Protein AF-A0A2J8X7D6-F1 (afdb_monomer_lite)

Organism: Pongo abelii (NCBI:txid9601)

Foldseek 3Di:
DPPVPDDDDDDQDDADPVPHNDDDSPQDDDDDDDDDDDPDDDDDDDDDHDDDDDDDDPPPPDPPDDDDDDDDDDDDDDDDDDDDDDDDDDDDDDDDDDDDDDDDDDDDDDDD

Sequence (112 aa):
MNYEGSPIKVTLATLKMSVQPTVSLGGFEITPPVVLRLKCGSGPVHISGQHLVAVEEDAESEDEEEEDVKLLSISGKRSAPGGGSKVPQKKVKLAADEDDDDDDDEDDDDED

Secondary structure (DSSP, 8-state):
--TTS----------BTTTBS----SS---PSS-----SSS------------PPP--------------------------------------------------------

Structure (mmCIF, N/CA/C/O backbone):
data_AF-A0A2J8X7D6-F1
#
_entry.id   AF-A0A2J8X7D6-F1
#
loop_
_atom_site.group_PDB
_atom_site.id
_atom_site.type_symbol
_atom_site.label_atom_id
_atom_site.label_alt_id
_atom_site.label_comp_id
_atom_site.label_asym_id
_atom_site.label_entity_id
_atom_site.label_seq_id
_atom_site.pdbx_PDB_ins_code
_atom_site.Cartn_x
_atom_site.Cartn_y
_atom_site.Cartn_z
_atom_site.occupancy
_atom_site.B_iso_or_equiv
_atom_site.auth_seq_id
_atom_site.auth_comp_id
_atom_site.auth_asym_id
_atom_site.auth_atom_id
_atom_site.pdbx_PDB_model_num
ATOM 1 N N . MET A 1 1 ? 9.909 -7.320 -6.351 1.00 89.62 1 MET A N 1
ATOM 2 C CA . MET A 1 1 ? 11.074 -8.236 -6.306 1.00 89.62 1 MET A CA 1
ATOM 3 C C . MET A 1 1 ? 12.131 -7.626 -5.394 1.00 89.62 1 MET A C 1
ATOM 5 O O . MET A 1 1 ? 12.025 -6.440 -5.105 1.00 89.62 1 MET A O 1
ATOM 9 N N . ASN A 1 2 ? 13.090 -8.402 -4.890 1.00 95.25 2 ASN A N 1
ATOM 10 C CA . ASN A 1 2 ? 14.317 -7.835 -4.317 1.00 95.25 2 ASN A CA 1
ATOM 11 C C . ASN A 1 2 ? 15.295 -7.440 -5.443 1.00 95.25 2 ASN A C 1
ATOM 13 O O . ASN A 1 2 ? 14.987 -7.610 -6.622 1.00 95.25 2 ASN A O 1
ATOM 17 N N . TYR A 1 3 ? 16.478 -6.940 -5.078 1.00 95.62 3 TYR A N 1
ATOM 18 C CA . TYR A 1 3 ? 17.532 -6.584 -6.037 1.00 95.62 3 TYR A CA 1
ATOM 19 C C . TYR A 1 3 ? 18.047 -7.787 -6.854 1.00 95.62 3 TYR A C 1
ATOM 21 O O . TYR A 1 3 ? 18.609 -7.605 -7.925 1.00 95.62 3 TYR A O 1
ATOM 29 N N . GLU A 1 4 ? 17.826 -9.014 -6.373 1.00 96.81 4 GLU A N 1
ATOM 30 C CA . GLU A 1 4 ? 18.200 -10.273 -7.038 1.00 96.81 4 GLU A CA 1
ATOM 31 C C . GLU A 1 4 ? 17.118 -10.764 -8.016 1.00 96.81 4 GLU A C 1
ATOM 33 O O . GLU A 1 4 ? 17.202 -11.879 -8.527 1.00 96.81 4 GLU A O 1
ATOM 38 N N . GLY A 1 5 ? 16.050 -9.987 -8.232 1.00 95.69 5 GLY A N 1
ATOM 39 C CA . GLY A 1 5 ? 14.923 -10.375 -9.086 1.00 95.69 5 GLY A CA 1
ATOM 40 C C . GLY A 1 5 ? 13.985 -11.419 -8.463 1.00 95.69 5 GLY A C 1
ATOM 41 O O . GLY A 1 5 ? 13.016 -11.840 -9.093 1.00 95.69 5 GLY A O 1
ATOM 42 N N . SER A 1 6 ? 14.207 -11.818 -7.210 1.00 97.50 6 SER A N 1
ATOM 43 C CA . SER A 1 6 ? 13.376 -12.807 -6.523 1.00 97.50 6 SER A CA 1
ATOM 44 C C . SER A 1 6 ? 12.113 -12.172 -5.918 1.00 97.50 6 SER A C 1
ATOM 46 O O . SER A 1 6 ? 12.163 -11.066 -5.363 1.00 97.50 6 SER A O 1
ATOM 48 N N . PRO A 1 7 ? 10.943 -12.837 -5.978 1.00 97.25 7 PRO A N 1
ATOM 49 C CA . PRO A 1 7 ? 9.751 -12.380 -5.271 1.00 97.25 7 PRO A CA 1
ATOM 50 C C . PRO A 1 7 ? 9.970 -12.375 -3.754 1.00 97.25 7 PRO A C 1
ATOM 52 O O . PRO A 1 7 ? 10.383 -13.375 -3.173 1.00 97.25 7 PRO A O 1
ATOM 55 N N . ILE A 1 8 ? 9.625 -11.267 -3.095 1.00 98.12 8 ILE A N 1
ATOM 56 C CA . ILE A 1 8 ? 9.698 -11.134 -1.634 1.00 98.12 8 ILE A CA 1
ATOM 57 C C . ILE A 1 8 ? 8.359 -10.685 -1.057 1.00 98.12 8 ILE A C 1
ATOM 59 O O . ILE A 1 8 ? 7.545 -10.061 -1.737 1.00 98.12 8 ILE A O 1
ATOM 63 N N . LYS A 1 9 ? 8.131 -11.005 0.218 1.00 98.31 9 LYS A N 1
ATOM 64 C CA . LYS A 1 9 ? 6.963 -10.569 0.992 1.00 98.31 9 LYS A CA 1
ATOM 65 C C . LYS A 1 9 ? 7.449 -9.698 2.143 1.00 98.31 9 LYS A C 1
ATOM 67 O O . LYS A 1 9 ? 8.250 -10.160 2.949 1.00 98.31 9 LYS A O 1
ATOM 72 N N . VAL A 1 10 ? 6.927 -8.480 2.240 1.00 98.06 10 VAL A N 1
ATOM 73 C CA . VAL A 1 10 ? 7.286 -7.512 3.286 1.00 98.06 10 VAL A CA 1
ATOM 74 C C . VAL A 1 10 ? 6.040 -7.036 4.032 1.00 98.06 10 VAL A C 1
ATOM 76 O O . VAL A 1 10 ? 4.935 -7.062 3.489 1.00 98.06 10 VAL A O 1
ATOM 79 N N . THR A 1 11 ? 6.207 -6.634 5.291 1.00 98.38 11 THR A N 1
ATOM 80 C CA . THR A 1 11 ? 5.141 -6.003 6.082 1.00 98.38 11 THR A CA 1
ATOM 81 C C . THR A 1 11 ? 5.232 -4.493 5.896 1.00 98.38 11 THR A C 1
ATOM 83 O O . THR A 1 11 ? 6.250 -3.914 6.251 1.00 98.38 11 THR A O 1
ATOM 86 N N . LEU A 1 12 ? 4.177 -3.864 5.369 1.00 98.31 12 LEU A N 1
ATOM 87 C CA . LEU A 1 12 ? 4.140 -2.408 5.172 1.00 98.31 12 LEU A CA 1
ATOM 88 C C . LEU A 1 12 ? 3.721 -1.657 6.442 1.00 98.31 12 LEU A C 1
ATOM 90 O O . LEU A 1 12 ? 4.319 -0.651 6.798 1.00 98.31 12 LEU A O 1
ATOM 94 N N . ALA A 1 13 ? 2.692 -2.151 7.135 1.00 98.38 13 ALA A N 1
ATOM 95 C CA . ALA A 1 13 ? 2.156 -1.529 8.340 1.00 98.38 13 ALA A CA 1
ATOM 96 C C . ALA A 1 13 ? 1.465 -2.563 9.239 1.00 98.38 13 ALA A C 1
ATOM 98 O O . ALA A 1 13 ? 1.034 -3.622 8.777 1.00 98.38 13 ALA A O 1
ATOM 99 N N . THR A 1 14 ? 1.334 -2.230 10.524 1.00 98.50 14 THR A N 1
ATOM 100 C CA . THR A 1 14 ? 0.459 -2.925 11.478 1.00 98.50 14 THR A CA 1
ATOM 101 C C . THR A 1 14 ? -0.549 -1.917 12.001 1.00 98.50 14 THR A C 1
ATOM 103 O O . THR A 1 14 ? -0.157 -0.865 12.495 1.00 98.50 14 THR A O 1
ATOM 106 N N . LEU A 1 15 ? -1.836 -2.230 11.875 1.00 98.50 15 LEU A N 1
ATOM 107 C CA . LEU A 1 15 ? -2.926 -1.335 12.251 1.00 98.50 15 LEU A CA 1
ATOM 108 C C . LEU A 1 15 ? -3.806 -1.997 13.307 1.00 98.50 15 LEU A C 1
ATOM 110 O O . LEU A 1 15 ? -4.033 -3.208 13.286 1.00 98.50 15 LEU A O 1
ATOM 114 N N . LYS A 1 16 ? -4.335 -1.182 14.214 1.00 98.25 16 LYS A N 1
ATOM 115 C CA . LYS A 1 16 ? -5.377 -1.572 15.166 1.00 98.25 16 LYS A CA 1
ATOM 116 C C . LYS A 1 16 ? -6.245 -0.356 15.430 1.00 98.25 16 LYS A C 1
ATOM 118 O O . LYS A 1 16 ? -5.725 0.658 15.879 1.00 98.25 16 LYS A O 1
ATOM 123 N N . MET A 1 17 ? -7.555 -0.476 15.226 1.00 97.62 17 MET A N 1
ATOM 124 C CA . MET A 1 17 ? -8.485 0.662 15.287 1.00 97.62 17 MET A CA 1
ATOM 125 C C . MET A 1 17 ? -8.363 1.484 16.579 1.00 97.62 17 MET A C 1
ATOM 127 O O . MET A 1 17 ? -8.381 2.706 16.548 1.00 97.62 17 MET A O 1
ATOM 131 N N . SER A 1 18 ? -8.169 0.811 17.715 1.00 97.94 18 SER A N 1
ATOM 132 C CA . SER A 1 18 ? -8.091 1.455 19.029 1.00 97.94 18 SER A CA 1
ATOM 133 C C . SER A 1 18 ? -6.694 1.952 19.428 1.00 97.94 18 SER A C 1
ATOM 135 O O . SER A 1 18 ? -6.535 2.421 20.549 1.00 97.94 18 SER A O 1
ATOM 137 N N . VAL A 1 19 ? -5.661 1.747 18.604 1.00 98.44 19 VAL A N 1
ATOM 138 C CA . VAL A 1 19 ? -4.265 2.107 18.933 1.00 98.44 19 VAL A CA 1
ATOM 139 C C . VAL A 1 19 ? -3.660 2.954 17.823 1.00 98.44 19 VAL A C 1
ATOM 141 O O . VAL A 1 19 ? -3.175 4.049 18.072 1.00 98.44 19 VAL A O 1
ATOM 144 N N . GLN A 1 20 ? -3.712 2.450 16.593 1.00 98.44 20 GLN A N 1
ATOM 145 C CA . GLN A 1 20 ? -3.201 3.116 15.407 1.00 98.44 20 GLN A CA 1
ATOM 146 C C . GLN A 1 20 ? -4.068 2.713 14.204 1.00 98.44 20 GLN A C 1
ATOM 148 O O . GLN A 1 20 ? -3.814 1.677 13.579 1.00 98.44 20 GLN A O 1
ATOM 153 N N . PRO A 1 21 ? -5.136 3.478 13.910 1.00 97.94 21 PRO A N 1
ATOM 154 C CA . PRO A 1 21 ? -6.041 3.176 12.802 1.00 97.94 21 PRO A CA 1
ATOM 155 C C . PRO A 1 21 ? -5.432 3.508 11.433 1.00 97.94 21 PRO A C 1
ATOM 157 O O . PRO A 1 21 ? -5.788 2.872 10.445 1.00 97.94 21 PRO A O 1
ATOM 160 N N . THR A 1 22 ? -4.485 4.452 11.384 1.00 98.44 22 THR A N 1
ATOM 161 C CA . THR A 1 22 ? -3.865 4.947 10.147 1.00 98.44 22 THR A CA 1
ATOM 162 C C . THR A 1 22 ? -2.348 5.035 10.295 1.00 98.44 22 THR A C 1
ATOM 164 O O . THR A 1 22 ? -1.830 5.392 11.354 1.00 98.44 22 THR A O 1
ATOM 167 N N . VAL A 1 23 ? -1.636 4.742 9.208 1.00 98.62 23 VAL A N 1
ATOM 168 C CA . VAL A 1 23 ? -0.185 4.913 9.059 1.00 98.62 23 VAL A CA 1
ATOM 169 C C . VAL A 1 23 ? 0.069 5.657 7.752 1.00 98.62 23 VAL A C 1
ATOM 171 O O . VAL A 1 23 ? -0.536 5.330 6.735 1.00 98.62 23 VAL A O 1
ATOM 174 N N . SER A 1 24 ? 0.970 6.640 7.773 1.00 98.25 24 SER A N 1
ATOM 175 C CA . SER A 1 24 ? 1.508 7.255 6.556 1.00 98.25 24 SER A CA 1
ATOM 176 C C . SER A 1 24 ? 2.846 6.608 6.216 1.00 98.25 24 SER A C 1
ATOM 178 O O . SER A 1 24 ? 3.703 6.482 7.088 1.00 98.25 24 SER A O 1
ATOM 180 N N . LEU A 1 25 ? 3.023 6.207 4.956 1.00 98.00 25 LEU A N 1
ATOM 181 C CA . LEU A 1 25 ? 4.265 5.603 4.458 1.00 98.00 25 LEU A CA 1
ATOM 182 C C . LEU A 1 25 ? 5.216 6.623 3.811 1.00 98.00 25 LEU A C 1
ATOM 184 O O . LEU A 1 2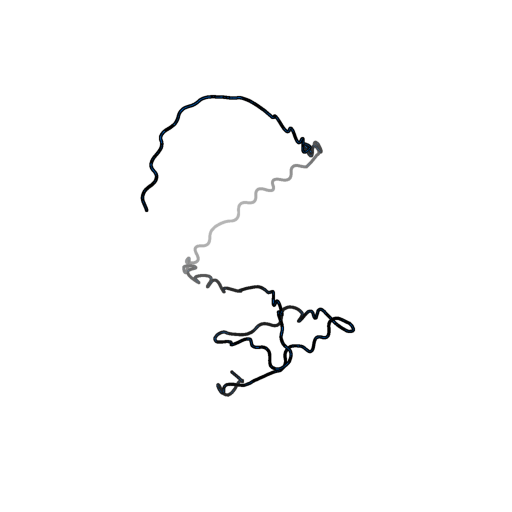5 ? 6.262 6.236 3.307 1.00 98.00 25 LEU A O 1
ATOM 188 N N . GLY A 1 26 ? 4.856 7.912 3.798 1.00 97.38 26 GLY A N 1
ATOM 189 C CA . GLY A 1 26 ? 5.752 8.984 3.349 1.00 97.38 26 GLY A CA 1
ATOM 190 C C . GLY A 1 26 ? 6.153 8.926 1.872 1.00 97.38 26 GLY A C 1
ATOM 191 O O . GLY A 1 26 ? 7.271 9.296 1.549 1.00 97.38 26 GLY A O 1
ATOM 192 N N . GLY A 1 27 ? 5.268 8.456 0.984 1.00 96.25 27 GLY A N 1
ATOM 193 C CA . GLY A 1 27 ? 5.588 8.327 -0.443 1.00 96.25 27 GLY A CA 1
ATOM 194 C C . GLY A 1 27 ? 6.427 7.091 -0.770 1.00 96.25 27 GLY A C 1
ATOM 195 O O . GLY A 1 27 ? 7.283 7.147 -1.635 1.00 96.25 27 GLY A O 1
ATOM 196 N N . PHE A 1 28 ? 6.207 5.977 -0.067 1.00 97.81 28 PHE A N 1
ATOM 197 C CA . PHE A 1 28 ? 6.880 4.709 -0.348 1.00 97.81 28 PHE A CA 1
ATOM 198 C C . PHE A 1 28 ? 6.585 4.214 -1.776 1.00 97.81 28 PHE A C 1
ATOM 200 O O . PHE A 1 28 ? 5.473 3.769 -2.069 1.00 97.81 28 PHE A O 1
ATOM 207 N N . GLU A 1 29 ? 7.588 4.288 -2.648 1.00 97.94 29 GLU A N 1
ATOM 208 C CA . GLU A 1 29 ? 7.500 3.893 -4.055 1.00 97.94 29 GLU A CA 1
ATOM 209 C C . GLU A 1 29 ? 7.752 2.393 -4.245 1.00 97.94 29 GLU A C 1
ATOM 211 O O . GLU A 1 29 ? 8.592 1.785 -3.578 1.00 97.94 29 GLU A O 1
ATOM 216 N N . ILE A 1 30 ? 7.019 1.778 -5.176 1.00 97.00 30 ILE A N 1
ATOM 217 C CA . ILE A 1 30 ? 7.187 0.367 -5.534 1.00 97.00 30 ILE A CA 1
ATOM 218 C C . ILE A 1 30 ? 7.072 0.228 -7.048 1.00 97.00 30 ILE A C 1
ATOM 220 O O . ILE A 1 30 ? 6.083 0.655 -7.639 1.00 97.00 30 ILE A O 1
ATOM 224 N N . THR A 1 31 ? 8.049 -0.430 -7.668 1.00 96.94 31 THR A N 1
ATOM 225 C CA . THR A 1 31 ? 8.024 -0.748 -9.099 1.00 96.94 31 THR A CA 1
ATOM 226 C C . THR A 1 31 ? 7.082 -1.931 -9.378 1.00 96.94 31 THR A C 1
ATOM 228 O O . THR A 1 31 ? 7.241 -2.987 -8.752 1.00 96.94 31 THR A O 1
ATOM 231 N N . PRO A 1 32 ? 6.114 -1.804 -10.306 1.00 97.56 32 PRO A N 1
ATOM 232 C CA . PRO A 1 32 ? 5.280 -2.924 -10.740 1.00 97.56 32 PRO A CA 1
ATOM 233 C C . PRO A 1 32 ? 6.104 -4.076 -11.357 1.00 97.56 32 PRO A C 1
ATOM 235 O O . PRO A 1 32 ? 7.146 -3.820 -11.959 1.00 97.56 32 PRO A O 1
ATOM 238 N N . PRO A 1 33 ? 5.649 -5.343 -11.257 1.00 96.56 33 PRO A N 1
ATOM 239 C CA . PRO A 1 33 ? 4.385 -5.785 -10.666 1.00 96.56 33 PRO A CA 1
ATOM 240 C C . PRO A 1 33 ? 4.435 -5.913 -9.132 1.00 96.56 33 PRO A C 1
ATOM 242 O O . PRO A 1 33 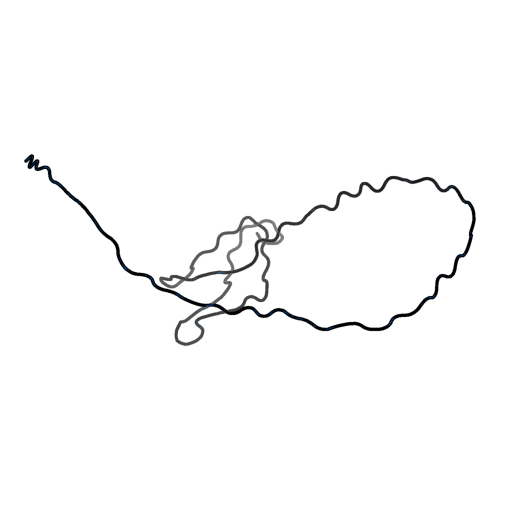? 5.422 -6.371 -8.550 1.00 96.56 33 PRO A O 1
ATOM 245 N N . VAL A 1 34 ? 3.321 -5.579 -8.471 1.00 97.75 34 VAL A N 1
ATOM 246 C CA . VAL A 1 34 ? 3.151 -5.689 -7.012 1.00 97.75 34 VAL A CA 1
ATOM 247 C C . VAL A 1 34 ? 1.780 -6.268 -6.655 1.00 97.75 34 VAL A C 1
ATOM 249 O O . VAL A 1 34 ? 0.793 -6.027 -7.342 1.00 97.75 34 VAL A O 1
ATOM 252 N N . VAL A 1 35 ? 1.717 -7.028 -5.557 1.00 98.19 35 VAL A N 1
ATOM 253 C CA . VAL A 1 35 ? 0.467 -7.535 -4.971 1.00 98.19 35 VAL A CA 1
ATOM 254 C C . VAL A 1 35 ? 0.356 -7.042 -3.534 1.00 98.19 35 VAL A C 1
ATOM 256 O O . VAL A 1 35 ? 1.213 -7.343 -2.700 1.00 98.19 35 VAL A O 1
ATOM 259 N N . LEU A 1 36 ? -0.725 -6.325 -3.234 1.00 98.25 36 LEU A N 1
ATOM 260 C CA . LEU A 1 36 ? -1.066 -5.888 -1.882 1.00 98.25 36 LEU A CA 1
ATOM 261 C C . LEU A 1 36 ? -2.095 -6.852 -1.290 1.00 98.25 36 LEU A C 1
ATOM 263 O O . LEU A 1 36 ? -3.071 -7.212 -1.942 1.00 98.25 36 LEU A O 1
ATOM 267 N N . ARG A 1 37 ? -1.866 -7.306 -0.056 1.00 97.94 37 ARG A N 1
ATOM 268 C CA . ARG A 1 37 ? -2.760 -8.252 0.625 1.00 97.94 37 ARG A CA 1
ATOM 269 C C . ARG A 1 37 ? -2.737 -8.061 2.132 1.00 97.94 37 ARG A C 1
ATOM 271 O O . ARG A 1 37 ? -1.695 -7.735 2.702 1.00 97.94 37 ARG A O 1
ATOM 278 N N . LEU A 1 38 ? -3.851 -8.378 2.784 1.00 98.44 38 LEU A N 1
ATOM 279 C CA . LEU A 1 38 ? -3.886 -8.516 4.235 1.00 98.44 38 LEU A CA 1
ATOM 280 C C . LEU A 1 38 ? -3.186 -9.809 4.647 1.00 98.44 38 LEU A C 1
ATOM 282 O O . LEU A 1 38 ? -3.559 -10.902 4.229 1.00 98.44 38 LEU A O 1
ATOM 286 N N . LYS A 1 39 ? -2.139 -9.678 5.467 1.00 98.31 39 LYS A N 1
ATOM 287 C CA . LYS A 1 39 ? -1.475 -10.828 6.095 1.00 98.31 39 LYS A CA 1
ATOM 288 C C . LYS A 1 39 ? -2.258 -11.338 7.312 1.00 98.31 39 LYS A C 1
ATOM 290 O O . LYS A 1 39 ? -2.215 -12.529 7.594 1.00 98.31 39 LYS A O 1
ATOM 295 N N . CYS A 1 40 ? -2.911 -10.437 8.045 1.00 97.88 40 CYS A N 1
ATOM 296 C CA . CYS A 1 40 ? -3.672 -10.708 9.263 1.00 97.88 40 CYS A CA 1
ATOM 297 C C . CYS A 1 40 ? -4.814 -9.686 9.389 1.00 97.88 40 CYS A C 1
ATOM 299 O O . CYS A 1 40 ? -4.687 -8.567 8.887 1.00 97.88 40 CYS A O 1
ATOM 301 N N . GLY A 1 41 ? -5.890 -10.063 10.084 1.00 97.94 41 GLY A N 1
ATOM 302 C CA . GLY A 1 41 ? -7.098 -9.256 10.256 1.00 97.94 41 GLY A CA 1
ATOM 303 C C . GLY A 1 41 ? -8.147 -9.505 9.169 1.00 97.94 41 GLY A C 1
ATOM 304 O O . GLY A 1 41 ? -7.841 -10.029 8.102 1.00 97.94 41 GLY A O 1
ATOM 305 N N . SER A 1 42 ? -9.395 -9.138 9.462 1.00 97.94 42 SER A N 1
ATOM 306 C CA . SER A 1 42 ? -10.543 -9.321 8.561 1.00 97.94 42 SER A CA 1
ATOM 307 C C . SER A 1 42 ? -10.716 -8.191 7.541 1.00 97.94 42 SER A C 1
ATOM 309 O O . SER A 1 42 ? -11.392 -8.378 6.537 1.00 97.94 42 SER A O 1
ATOM 311 N N . GLY A 1 43 ? -10.118 -7.020 7.783 1.00 96.31 43 GLY A N 1
ATOM 312 C CA . GLY A 1 43 ? -10.369 -5.822 6.978 1.00 96.31 43 GLY A CA 1
ATOM 313 C C . GLY A 1 43 ? -11.772 -5.231 7.202 1.00 96.31 43 GLY A C 1
ATOM 314 O O . GLY A 1 43 ? -12.468 -5.657 8.131 1.00 96.31 43 GLY A O 1
ATOM 315 N N . PRO A 1 44 ? -12.181 -4.239 6.389 1.00 97.69 44 PRO A N 1
ATOM 316 C CA . PRO A 1 44 ? -11.464 -3.677 5.236 1.00 97.69 44 PRO A CA 1
ATOM 317 C C . PRO A 1 44 ? -10.243 -2.826 5.629 1.00 97.69 44 PRO A C 1
ATOM 319 O O . PRO A 1 44 ? -10.175 -2.285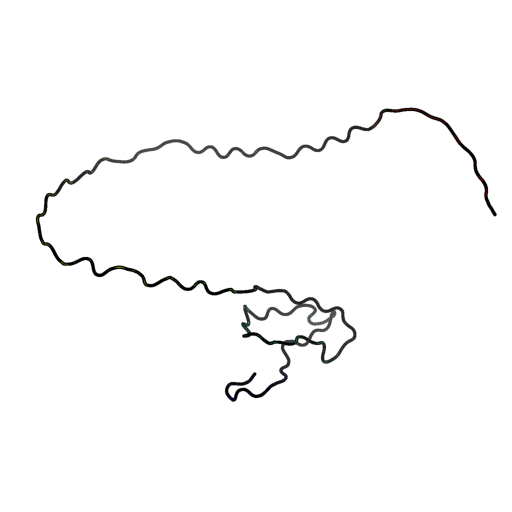 6.731 1.00 97.69 44 PRO A O 1
ATOM 322 N N . VAL A 1 45 ? -9.274 -2.699 4.718 1.00 98.50 45 VAL A N 1
ATOM 323 C CA . VAL A 1 45 ? -8.152 -1.750 4.834 1.00 98.50 45 VAL A CA 1
ATOM 324 C C . VAL A 1 45 ? -8.039 -0.990 3.524 1.00 98.50 45 VAL A C 1
ATOM 326 O O . VAL A 1 45 ? -7.942 -1.597 2.461 1.00 98.50 45 VAL A O 1
ATOM 329 N N . HIS A 1 46 ? -8.040 0.335 3.617 1.00 98.44 46 HIS A N 1
ATOM 330 C CA . HIS A 1 46 ? -7.890 1.222 2.472 1.00 98.44 46 HIS A CA 1
ATOM 331 C C . HIS A 1 46 ? -6.425 1.632 2.333 1.00 98.44 46 HIS A C 1
ATOM 333 O O . HIS A 1 46 ? -5.760 1.930 3.326 1.00 98.44 46 HIS A O 1
ATOM 339 N N . ILE A 1 47 ? -5.932 1.647 1.098 1.00 98.38 47 ILE A N 1
ATOM 340 C CA . ILE A 1 47 ? -4.591 2.112 0.747 1.00 98.38 47 ILE A CA 1
ATOM 341 C C . ILE A 1 47 ? -4.778 3.223 -0.280 1.00 98.38 47 ILE A C 1
ATOM 343 O O . ILE A 1 47 ? -5.517 3.052 -1.247 1.00 98.38 47 ILE A O 1
ATOM 347 N N . SER A 1 48 ? -4.128 4.358 -0.056 1.00 98.25 48 SER A N 1
ATOM 348 C CA . SER A 1 48 ? -4.096 5.486 -0.983 1.00 98.25 48 SER A CA 1
ATOM 349 C C . SER A 1 48 ? -2.650 5.825 -1.341 1.00 98.25 48 SER A C 1
ATOM 351 O O . SER A 1 48 ? -1.716 5.470 -0.619 1.00 98.25 48 SER A O 1
ATOM 353 N N . GLY A 1 49 ? -2.460 6.486 -2.479 1.00 97.75 49 GLY A N 1
ATOM 354 C CA . GLY A 1 49 ? -1.144 6.826 -3.002 1.00 97.75 49 GLY A CA 1
ATOM 355 C C . GLY A 1 49 ? -1.241 7.495 -4.367 1.00 97.75 49 GLY A C 1
ATOM 356 O O . GLY A 1 49 ? -2.321 7.903 -4.790 1.00 97.75 49 GLY A O 1
ATOM 357 N N . GLN A 1 50 ? -0.102 7.597 -5.042 1.00 98.12 50 GLN A N 1
ATOM 358 C CA . GLN A 1 50 ? 0.012 8.160 -6.385 1.00 98.12 50 GLN A CA 1
ATOM 359 C C . GLN A 1 50 ? 0.474 7.064 -7.349 1.00 98.12 50 GLN A C 1
ATOM 361 O O . GLN A 1 50 ? 1.287 6.219 -6.976 1.00 98.12 50 GLN A O 1
ATOM 366 N N . HIS A 1 51 ? -0.039 7.081 -8.580 1.00 98.00 51 HIS A N 1
ATOM 367 C CA . HIS A 1 51 ? 0.499 6.288 -9.683 1.00 98.00 51 HIS A CA 1
ATOM 368 C C . HIS A 1 51 ? 1.358 7.221 -10.535 1.00 98.00 51 HIS A C 1
ATOM 370 O O . HIS A 1 51 ? 0.830 8.094 -11.219 1.00 98.00 51 HIS A O 1
ATOM 376 N N . LEU A 1 52 ? 2.676 7.064 -10.434 1.00 96.69 52 LEU A N 1
ATOM 377 C CA . LEU A 1 52 ? 3.639 7.865 -11.181 1.00 96.69 52 LEU A CA 1
ATOM 378 C C . LEU A 1 52 ? 3.898 7.220 -12.547 1.00 96.69 52 LEU A C 1
ATOM 380 O O . LEU A 1 52 ? 4.146 6.017 -12.623 1.00 96.69 52 LEU A O 1
ATOM 384 N N . VAL A 1 53 ? 3.858 8.025 -13.607 1.00 96.19 53 VAL A N 1
ATOM 385 C CA . VAL A 1 53 ? 4.241 7.638 -14.970 1.00 96.19 53 VAL A CA 1
ATOM 386 C C . VAL A 1 53 ? 5.351 8.589 -15.398 1.00 96.19 53 VAL A C 1
ATOM 388 O O . VAL A 1 53 ? 5.147 9.801 -15.401 1.00 96.19 53 VAL A O 1
ATOM 391 N N . ALA A 1 54 ? 6.531 8.049 -15.698 1.00 91.94 54 ALA A N 1
ATOM 392 C CA . ALA A 1 54 ? 7.626 8.848 -16.230 1.00 91.94 54 ALA A CA 1
ATOM 393 C C . ALA A 1 54 ? 7.304 9.256 -17.675 1.00 91.94 54 ALA A C 1
ATOM 395 O O . ALA A 1 54 ? 6.831 8.432 -18.458 1.00 91.94 54 ALA A O 1
ATOM 396 N N . VAL A 1 55 ? 7.553 10.521 -18.007 1.00 92.19 55 VAL A N 1
ATOM 397 C CA . VAL A 1 55 ? 7.535 11.018 -19.385 1.00 92.19 55 VAL A CA 1
ATOM 398 C C . VAL A 1 55 ? 8.981 11.027 -19.855 1.00 92.19 55 VAL A C 1
ATOM 400 O O . VAL A 1 55 ? 9.836 11.596 -19.178 1.00 92.19 55 VAL A O 1
ATOM 403 N N . GLU A 1 56 ? 9.263 10.365 -20.971 1.00 83.50 56 GLU A N 1
ATOM 404 C CA . GLU A 1 56 ? 10.557 10.500 -21.634 1.00 83.50 56 GLU A CA 1
ATOM 405 C C . GLU A 1 56 ? 10.567 11.868 -22.327 1.00 83.50 56 GLU A C 1
ATOM 407 O O . GLU A 1 56 ? 9.713 12.146 -23.169 1.00 83.50 56 GLU A O 1
ATOM 412 N N . GLU A 1 57 ? 11.471 12.760 -21.917 1.00 72.38 57 GLU A N 1
ATOM 413 C CA . GLU A 1 57 ? 11.771 13.952 -22.707 1.00 72.38 57 GLU A CA 1
ATOM 414 C C . GLU A 1 57 ? 12.579 13.493 -23.920 1.00 72.38 57 GLU A C 1
ATOM 416 O O . GLU A 1 57 ? 13.696 12.993 -23.787 1.00 72.38 57 GLU A O 1
ATOM 421 N N . ASP A 1 58 ? 11.959 13.611 -25.090 1.00 67.81 58 ASP A N 1
ATOM 422 C CA . ASP A 1 58 ? 12.553 13.313 -26.385 1.00 67.81 58 ASP A CA 1
ATOM 423 C C . ASP A 1 58 ? 13.775 14.221 -26.580 1.00 67.81 58 ASP A C 1
ATOM 425 O O . ASP A 1 58 ? 13.652 15.439 -26.724 1.00 67.81 58 ASP A O 1
ATOM 429 N N . ALA A 1 59 ? 14.974 13.646 -26.495 1.00 66.62 59 ALA A N 1
ATOM 430 C CA . ALA A 1 59 ? 16.230 14.355 -26.711 1.00 66.62 59 ALA A CA 1
ATOM 431 C C . ALA A 1 59 ? 16.486 14.531 -28.217 1.00 66.62 59 ALA A C 1
ATOM 433 O O . ALA A 1 59 ? 17.489 14.058 -28.742 1.00 66.62 59 ALA A O 1
ATOM 434 N N . GLU A 1 60 ? 15.577 15.218 -28.902 1.00 63.34 60 GLU A N 1
ATOM 435 C CA . GLU A 1 60 ? 15.745 15.701 -30.274 1.00 63.34 60 GLU A CA 1
ATOM 436 C C . GLU A 1 60 ? 15.974 17.221 -30.198 1.00 63.34 60 GLU A C 1
ATOM 438 O O . GLU A 1 60 ? 15.101 18.026 -30.513 1.00 63.34 60 GLU A O 1
ATOM 443 N N . SER A 1 61 ? 17.141 17.647 -29.704 1.00 58.25 61 SER A N 1
ATOM 444 C CA . SER A 1 61 ? 17.646 18.987 -30.019 1.00 58.25 61 SER A CA 1
ATOM 445 C C . SER A 1 61 ? 18.749 18.825 -31.048 1.00 58.25 61 SER A C 1
ATOM 447 O O . SER A 1 61 ? 19.853 18.380 -30.724 1.00 58.25 61 SER A O 1
ATOM 449 N N . GLU A 1 62 ? 18.368 19.127 -32.284 1.00 54.84 62 GLU A N 1
ATOM 450 C CA . GLU A 1 62 ? 19.193 19.186 -33.477 1.00 54.84 62 GLU A CA 1
ATOM 451 C C . GLU A 1 62 ? 20.493 19.966 -33.222 1.00 54.84 62 GLU A C 1
ATOM 453 O O . GLU A 1 62 ? 20.527 20.987 -32.534 1.00 54.84 62 GLU A O 1
ATOM 458 N N . ASP A 1 63 ? 21.568 19.432 -33.789 1.00 56.91 63 ASP A N 1
ATOM 459 C CA . ASP A 1 63 ? 22.860 20.074 -33.996 1.00 56.91 63 ASP A CA 1
ATOM 460 C C . ASP A 1 63 ? 22.655 21.328 -34.871 1.00 56.91 63 ASP A C 1
ATOM 462 O O . ASP A 1 63 ? 22.719 21.261 -36.095 1.00 56.91 63 ASP A O 1
ATOM 466 N N . GLU A 1 64 ? 22.312 22.469 -34.263 1.00 54.25 64 GLU A N 1
ATOM 467 C CA . GLU A 1 64 ? 22.338 23.764 -34.949 1.00 54.25 64 GLU A CA 1
ATOM 468 C C . GLU A 1 64 ? 23.783 24.276 -34.976 1.00 54.25 64 GLU A C 1
ATOM 470 O O . GLU A 1 64 ? 24.333 24.747 -33.978 1.00 54.25 64 GLU A O 1
ATOM 475 N N . GLU A 1 65 ? 24.388 24.124 -36.154 1.00 51.22 65 GLU A N 1
ATOM 476 C CA . GLU A 1 65 ? 25.720 24.579 -36.536 1.00 51.22 65 GLU A CA 1
ATOM 477 C C . GLU A 1 65 ? 26.009 26.026 -36.096 1.00 51.22 65 GLU A C 1
ATOM 479 O O . GLU A 1 65 ? 25.194 26.942 -36.228 1.00 51.22 65 GLU A O 1
ATOM 484 N N . GLU A 1 66 ? 27.229 26.239 -35.605 1.00 51.38 66 GLU A N 1
ATOM 485 C CA . GLU A 1 66 ? 27.731 27.550 -35.220 1.00 51.38 66 GLU A CA 1
ATOM 486 C C . GLU A 1 66 ? 27.917 28.468 -36.438 1.00 51.38 66 GLU A C 1
ATOM 488 O O . GLU A 1 66 ? 28.915 28.371 -37.152 1.00 51.38 66 GLU A O 1
ATOM 493 N N . GLU A 1 67 ? 27.023 29.442 -36.625 1.00 46.25 67 GLU A N 1
ATOM 494 C CA . GLU A 1 67 ? 27.328 30.648 -37.400 1.00 46.25 67 GLU A CA 1
ATOM 495 C C . GLU A 1 67 ? 27.181 31.915 -36.545 1.00 46.25 67 GLU A C 1
ATOM 497 O O . GLU A 1 67 ? 26.115 32.493 -36.333 1.00 46.25 67 GLU A O 1
ATOM 502 N N . ASP A 1 68 ? 28.342 32.340 -36.056 1.00 46.59 68 ASP A N 1
ATOM 503 C CA . ASP A 1 68 ? 28.705 33.686 -35.634 1.00 46.59 68 ASP A CA 1
ATOM 504 C C . ASP A 1 68 ? 28.013 34.768 -36.490 1.00 46.59 68 ASP A C 1
ATOM 506 O O . ASP A 1 68 ? 28.220 34.807 -37.697 1.00 46.59 68 ASP A O 1
ATOM 510 N N . VAL A 1 69 ? 27.242 35.686 -35.888 1.00 43.88 69 VAL A N 1
ATOM 511 C CA . VAL A 1 69 ? 27.426 37.137 -36.095 1.00 43.88 69 VAL A CA 1
ATOM 512 C C . VAL A 1 69 ? 26.535 38.011 -35.192 1.00 43.88 69 VAL A C 1
ATOM 514 O O . VAL A 1 69 ? 25.320 38.098 -35.335 1.00 43.88 69 VAL A O 1
ATOM 517 N N . LYS A 1 70 ? 27.231 38.859 -34.424 1.00 52.47 70 LYS A N 1
ATOM 518 C CA . LYS A 1 70 ? 26.908 40.275 -34.138 1.00 52.47 70 LYS A CA 1
ATOM 519 C C . LYS A 1 70 ? 25.793 40.584 -33.130 1.00 52.47 70 LYS A C 1
ATOM 521 O O . LYS A 1 70 ? 24.633 40.814 -33.452 1.00 52.47 70 LYS A O 1
ATOM 526 N N . LEU A 1 71 ? 26.278 40.834 -31.910 1.00 51.00 71 LEU A N 1
ATOM 527 C CA . LEU A 1 71 ? 25.941 41.989 -31.070 1.00 51.00 71 LEU A CA 1
ATOM 528 C C . LEU A 1 71 ? 25.132 43.076 -31.798 1.00 51.00 71 LEU A C 1
ATOM 530 O O . LEU A 1 71 ? 25.673 43.731 -32.684 1.00 51.00 71 LEU A O 1
ATOM 534 N N . LEU A 1 72 ? 23.930 43.387 -31.312 1.00 43.69 72 LEU A N 1
ATOM 535 C CA . LEU A 1 72 ? 23.493 44.777 -31.203 1.00 43.69 72 LEU A CA 1
ATOM 536 C C . LEU A 1 72 ? 22.527 44.932 -30.022 1.00 43.69 72 LEU A C 1
ATOM 538 O O . LEU A 1 72 ? 21.365 44.537 -30.034 1.00 43.69 72 LEU A O 1
ATOM 542 N N . SER A 1 73 ? 23.076 45.526 -28.976 1.00 49.88 73 SER A N 1
ATOM 543 C CA . SER A 1 73 ? 22.426 45.998 -27.769 1.00 49.88 73 SER A CA 1
ATOM 544 C C . SER A 1 73 ? 21.208 46.872 -28.072 1.00 49.88 73 SER A C 1
ATOM 546 O O . SER A 1 73 ? 21.357 47.921 -28.694 1.00 49.88 73 SER A O 1
ATOM 548 N N . ILE A 1 74 ? 20.048 46.556 -27.491 1.00 53.44 74 ILE A N 1
ATOM 549 C CA . ILE A 1 74 ? 19.090 47.593 -27.089 1.00 53.44 74 ILE A CA 1
ATOM 550 C C . ILE A 1 74 ? 18.595 47.351 -25.661 1.00 53.44 74 ILE A C 1
ATOM 552 O O . ILE A 1 74 ? 17.714 46.552 -25.367 1.00 53.44 74 ILE A O 1
ATOM 556 N N . SER A 1 75 ? 19.202 48.108 -24.751 1.00 58.09 75 SER A N 1
ATOM 557 C CA . SER A 1 75 ? 18.724 48.355 -23.396 1.00 58.09 75 SER A CA 1
ATOM 558 C C . SER A 1 75 ? 17.330 48.993 -23.441 1.00 58.09 75 SER A C 1
ATOM 560 O O . SER A 1 75 ? 17.196 50.176 -23.757 1.00 58.09 75 SER A O 1
ATOM 562 N N . GLY A 1 76 ? 16.302 48.238 -23.058 1.00 48.81 76 GLY A N 1
ATOM 563 C CA . GLY A 1 76 ? 14.946 48.735 -22.833 1.00 48.81 76 GLY A CA 1
ATOM 564 C C . GLY A 1 76 ?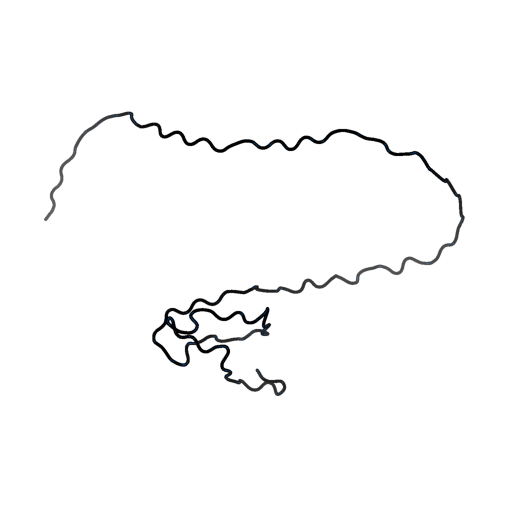 14.578 48.734 -21.351 1.00 48.81 76 GLY A C 1
ATOM 565 O O . GLY A 1 76 ? 13.863 47.853 -20.893 1.00 48.81 76 GLY A O 1
ATOM 566 N N . LYS A 1 77 ? 15.045 49.721 -20.580 1.00 57.53 77 LYS A N 1
ATOM 567 C CA . LYS A 1 77 ? 14.520 49.991 -19.230 1.00 57.53 77 LYS A CA 1
ATOM 568 C C . LYS A 1 77 ? 13.291 50.885 -19.342 1.00 57.53 77 LYS A C 1
ATOM 570 O O . LYS A 1 77 ? 13.483 52.036 -19.719 1.00 57.53 77 LYS A O 1
ATOM 575 N N . ARG A 1 78 ? 12.089 50.437 -18.952 1.00 55.16 78 ARG A N 1
ATOM 576 C CA . ARG A 1 78 ? 11.001 51.327 -18.484 1.00 55.16 78 ARG A CA 1
ATOM 577 C C . ARG A 1 78 ? 10.112 50.628 -17.445 1.00 55.16 78 ARG A C 1
ATOM 579 O O . ARG A 1 78 ? 9.845 49.439 -17.536 1.00 55.16 78 ARG A O 1
ATOM 586 N N . SER A 1 79 ? 9.757 51.414 -16.437 1.00 49.00 79 SER A N 1
ATOM 587 C CA . SER A 1 79 ? 9.327 51.068 -15.081 1.00 49.00 79 SER A CA 1
ATOM 588 C C . SER A 1 79 ? 7.909 50.503 -14.926 1.00 49.00 79 SER A C 1
ATOM 590 O O . SER A 1 79 ? 7.019 50.811 -15.713 1.00 49.00 79 SER A O 1
ATOM 592 N N . ALA A 1 80 ? 7.687 49.792 -13.811 1.00 44.25 80 ALA A N 1
ATOM 593 C CA . ALA A 1 80 ? 6.376 49.643 -13.168 1.00 44.25 80 ALA A CA 1
ATOM 594 C C . ALA A 1 80 ? 5.850 51.021 -12.705 1.00 44.25 80 ALA A C 1
ATOM 596 O O . ALA A 1 80 ? 6.664 51.877 -12.338 1.00 44.25 80 ALA A O 1
ATOM 597 N N . PRO A 1 81 ? 4.524 51.262 -12.696 1.00 47.50 81 PRO A N 1
ATOM 598 C CA . PRO A 1 81 ? 3.785 51.014 -11.453 1.00 47.50 81 PRO A CA 1
ATOM 599 C C . PRO A 1 81 ? 2.301 50.629 -11.632 1.00 47.50 81 PRO A C 1
ATOM 601 O O . PRO A 1 81 ? 1.594 51.184 -12.460 1.00 47.50 81 PRO A O 1
ATOM 604 N N . GLY A 1 82 ? 1.819 49.783 -10.719 1.00 44.38 82 GLY A N 1
ATOM 605 C CA . GLY A 1 82 ? 0.519 49.955 -10.064 1.00 44.38 82 GLY A CA 1
ATOM 606 C C . GLY A 1 82 ? -0.750 49.609 -10.847 1.00 44.38 82 GLY A C 1
ATOM 607 O O . GLY A 1 82 ? -1.022 50.139 -11.914 1.00 44.38 82 GLY A O 1
ATOM 608 N N . GLY A 1 83 ? -1.627 48.826 -10.216 1.00 47.88 83 GLY A N 1
ATOM 609 C CA . GLY A 1 83 ? -3.041 48.895 -10.569 1.00 47.88 83 GLY A CA 1
ATOM 610 C C . GLY A 1 83 ? -3.862 47.666 -10.236 1.00 47.88 83 GLY A C 1
ATOM 611 O O . GLY A 1 83 ? -4.130 46.854 -11.106 1.00 47.88 83 GLY A O 1
ATOM 612 N N . GLY A 1 84 ? -4.373 47.618 -9.007 1.00 49.97 84 GLY A N 1
ATOM 613 C CA . GLY A 1 84 ? -5.739 47.143 -8.790 1.00 49.97 84 GLY A CA 1
ATOM 614 C C . GLY A 1 84 ? -5.917 45.667 -8.452 1.00 49.97 84 GLY A C 1
ATOM 615 O O . GLY A 1 84 ? -6.209 44.841 -9.308 1.00 49.97 84 GLY A O 1
ATOM 616 N N . SER A 1 85 ? -5.914 45.378 -7.152 1.00 55.62 85 SER A N 1
ATOM 617 C CA . SER A 1 85 ? -6.665 44.273 -6.553 1.00 55.62 85 SER A CA 1
ATOM 618 C C . SER A 1 85 ? -8.112 44.279 -7.038 1.00 55.62 85 SER A C 1
ATOM 620 O O . SER A 1 85 ? -8.761 45.292 -6.793 1.00 55.62 85 SER A O 1
ATOM 622 N N . LYS A 1 86 ? -8.640 43.174 -7.594 1.00 59.69 86 LYS A N 1
ATOM 623 C CA . LYS A 1 86 ? -10.058 42.756 -7.460 1.00 59.69 86 LYS A CA 1
ATOM 624 C C . LYS A 1 86 ? -10.190 41.237 -7.633 1.00 59.69 86 LYS A C 1
ATOM 626 O O . LYS A 1 86 ? -10.272 40.737 -8.746 1.00 59.69 86 LYS A O 1
ATOM 631 N N . VAL A 1 87 ? -10.250 40.520 -6.513 1.00 62.94 87 VAL A N 1
ATOM 632 C CA . VAL A 1 87 ? -10.793 39.155 -6.429 1.00 62.94 87 VAL A CA 1
ATOM 633 C C . VAL A 1 87 ? -12.319 39.254 -6.531 1.00 62.94 87 VAL A C 1
ATOM 635 O O . VAL A 1 87 ? -12.913 39.925 -5.683 1.00 62.94 87 VAL A O 1
ATOM 638 N N . PRO A 1 88 ? -12.998 38.603 -7.489 1.00 59.12 88 PRO A N 1
ATOM 639 C CA . PRO A 1 88 ? -14.433 38.410 -7.393 1.00 59.12 88 PRO A CA 1
ATOM 640 C C . PRO A 1 88 ? -14.715 37.109 -6.632 1.00 59.12 88 PRO A C 1
ATOM 642 O O . PRO A 1 88 ? -14.673 36.017 -7.187 1.00 59.12 88 PRO A O 1
ATOM 645 N N . GLN A 1 89 ? -15.025 37.228 -5.339 1.00 59.31 89 GLN A N 1
ATOM 646 C CA . GLN A 1 89 ? -15.748 36.177 -4.624 1.00 59.31 89 GLN A CA 1
ATOM 647 C C . GLN A 1 89 ? -17.225 36.261 -5.025 1.00 59.31 89 GLN A C 1
ATOM 649 O O . GLN A 1 89 ? -17.871 37.278 -4.758 1.00 59.31 89 GLN A O 1
ATOM 654 N N . LYS A 1 90 ? -17.786 35.208 -5.631 1.00 61.25 90 LYS A N 1
ATOM 655 C CA . LYS A 1 90 ? -19.241 35.074 -5.778 1.00 61.25 90 LYS A CA 1
ATOM 656 C C . LYS A 1 90 ? -19.732 33.791 -5.110 1.00 61.25 90 LYS A C 1
ATOM 658 O O . LYS A 1 90 ? -19.238 32.701 -5.362 1.00 61.25 90 LYS A O 1
ATOM 663 N N . LYS A 1 91 ? -20.679 34.024 -4.201 1.00 61.06 91 LYS A N 1
ATOM 664 C CA . LYS A 1 91 ? -21.324 33.134 -3.233 1.00 61.06 91 LYS A CA 1
ATOM 665 C C . LYS A 1 91 ? -22.216 32.067 -3.878 1.00 61.06 91 LYS A C 1
ATOM 667 O O . LYS A 1 91 ? -22.913 32.352 -4.848 1.00 61.06 91 LYS A O 1
ATOM 672 N N . VAL A 1 92 ? -22.268 30.914 -3.209 1.00 50.56 92 VAL A N 1
ATOM 673 C CA . VAL A 1 92 ? -23.345 29.907 -3.232 1.00 50.56 92 VAL A CA 1
ATOM 674 C C . VAL A 1 92 ? -24.702 30.542 -2.901 1.00 50.56 92 VAL A C 1
ATOM 676 O O . VAL A 1 92 ? -24.797 31.334 -1.959 1.00 50.56 92 VAL A O 1
ATOM 679 N N . LYS A 1 93 ? -25.752 30.142 -3.627 1.00 61.97 93 LYS A N 1
ATOM 680 C CA . LYS A 1 93 ? -27.155 30.217 -3.194 1.00 61.97 93 LYS A CA 1
ATOM 681 C C . LYS A 1 93 ? -27.886 28.953 -3.651 1.00 61.97 93 LYS A C 1
ATOM 683 O O . LYS A 1 93 ? -27.969 28.691 -4.843 1.00 61.97 93 LYS A O 1
ATOM 688 N N . LEU A 1 94 ? -28.360 28.199 -2.664 1.00 51.53 94 LEU A N 1
ATOM 689 C CA . LEU A 1 94 ? -29.380 27.161 -2.773 1.00 51.53 94 LEU A CA 1
ATOM 690 C C . LEU A 1 94 ? -30.724 27.817 -3.125 1.00 51.53 94 LEU A C 1
ATOM 692 O O . LEU A 1 94 ? -31.047 28.859 -2.550 1.00 51.53 94 LEU A O 1
ATOM 696 N N . ALA A 1 95 ? -31.493 27.195 -4.011 1.00 50.38 95 ALA A N 1
ATOM 697 C CA . ALA A 1 95 ? -32.937 27.366 -4.102 1.00 50.38 95 ALA A CA 1
ATOM 698 C C . ALA A 1 95 ? -33.526 25.989 -4.426 1.00 50.38 95 ALA A C 1
ATOM 700 O O . ALA A 1 95 ? -33.179 25.395 -5.444 1.00 50.38 95 ALA A O 1
ATOM 701 N N . ALA A 1 96 ? -34.306 25.469 -3.480 1.00 51.91 96 ALA A N 1
ATOM 702 C CA . ALA A 1 96 ? -35.314 24.459 -3.741 1.00 51.91 96 ALA A CA 1
ATOM 703 C C . ALA A 1 96 ? -36.480 25.168 -4.434 1.00 51.91 96 ALA A C 1
ATOM 705 O O . ALA A 1 96 ? -36.817 26.283 -4.029 1.00 51.91 96 ALA A O 1
ATOM 706 N N . ASP A 1 97 ? -37.039 24.536 -5.454 1.00 61.75 97 ASP A N 1
ATOM 707 C CA . ASP A 1 97 ? -38.350 24.870 -5.995 1.00 61.75 97 ASP A CA 1
ATOM 708 C C . ASP A 1 97 ? -39.061 23.528 -6.182 1.00 61.75 97 ASP A C 1
ATOM 710 O O . ASP A 1 97 ? -38.538 22.627 -6.847 1.00 61.75 97 ASP A O 1
ATOM 714 N N . GLU A 1 98 ? -40.136 23.375 -5.417 1.00 54.69 98 GLU A N 1
ATOM 715 C CA . GLU A 1 98 ? -41.117 22.298 -5.478 1.00 54.69 98 GLU A CA 1
ATOM 716 C C . GLU A 1 98 ? -42.149 22.629 -6.572 1.00 54.69 98 GLU A C 1
ATOM 718 O O . GLU A 1 98 ? -42.336 23.798 -6.900 1.00 54.69 98 GLU A O 1
ATOM 723 N N . ASP A 1 99 ? -42.817 21.571 -7.037 1.00 55.47 99 ASP A N 1
ATOM 724 C CA . ASP A 1 99 ? -44.140 21.527 -7.680 1.00 55.47 99 ASP A CA 1
ATOM 725 C C . ASP A 1 99 ? -44.316 22.036 -9.125 1.00 55.47 99 ASP A C 1
ATOM 727 O O . ASP A 1 99 ? -44.148 23.210 -9.442 1.00 55.47 99 ASP A O 1
ATOM 731 N N . ASP A 1 100 ? -44.665 21.091 -10.007 1.00 58.44 100 ASP A N 1
ATOM 732 C CA . ASP A 1 100 ? -45.950 21.014 -10.743 1.00 58.44 100 ASP A CA 1
ATOM 733 C C . ASP A 1 100 ? -45.908 19.691 -11.546 1.00 58.44 100 ASP A C 1
ATOM 735 O O . ASP A 1 100 ? -44.917 19.425 -12.235 1.00 58.44 100 ASP A O 1
ATOM 739 N N . ASP A 1 101 ? -46.785 18.720 -11.262 1.00 58.09 101 ASP A N 1
ATOM 740 C CA . ASP A 1 101 ? -48.129 18.547 -11.870 1.00 58.09 101 ASP A CA 1
ATOM 741 C C . ASP A 1 101 ? -48.006 18.213 -13.382 1.00 58.09 101 ASP A C 1
ATOM 743 O O . ASP A 1 101 ? -47.238 18.832 -14.113 1.00 58.09 101 ASP A O 1
ATOM 747 N N . ASP A 1 102 ? -48.671 17.230 -13.984 1.00 55.88 102 ASP A N 1
ATOM 748 C CA . ASP A 1 102 ? -49.875 16.481 -13.638 1.00 55.88 102 ASP A CA 1
ATOM 749 C C . ASP A 1 102 ? -50.008 15.296 -14.628 1.00 55.88 102 ASP A C 1
ATOM 751 O O . ASP A 1 102 ? -49.311 15.270 -15.652 1.00 55.88 102 ASP A O 1
ATOM 755 N N . ASP A 1 103 ? -50.975 14.420 -14.344 1.00 57.84 103 ASP A N 1
ATOM 756 C CA . ASP A 1 103 ? -51.758 13.599 -15.288 1.00 57.84 103 ASP A CA 1
ATOM 757 C C . ASP A 1 103 ? -51.092 12.436 -16.056 1.00 57.84 103 ASP A C 1
ATOM 759 O O . ASP A 1 103 ? -50.021 12.548 -16.649 1.00 57.84 103 ASP A O 1
ATOM 763 N N . ASP A 1 104 ? -51.729 11.290 -16.271 1.00 56.44 104 ASP A N 1
ATOM 764 C CA . ASP A 1 104 ? -52.868 10.576 -15.682 1.00 56.44 104 ASP A CA 1
ATOM 765 C C . ASP A 1 104 ? -52.874 9.206 -16.407 1.00 56.44 104 ASP A C 1
ATOM 767 O O . ASP A 1 104 ? -52.200 9.030 -17.431 1.00 56.44 104 ASP A O 1
ATOM 771 N N . ASP A 1 105 ? -53.680 8.283 -15.899 1.00 58.28 105 ASP A N 1
ATOM 772 C CA . ASP A 1 105 ? -54.243 7.122 -16.602 1.00 58.28 105 ASP A CA 1
ATOM 773 C C . ASP A 1 105 ? -53.382 5.854 -16.821 1.00 58.28 105 ASP A C 1
ATOM 775 O O . ASP A 1 105 ? -52.585 5.710 -17.750 1.00 58.28 105 ASP A O 1
ATOM 779 N N . GLU A 1 106 ? -53.630 4.903 -15.910 1.00 59.16 106 GLU A N 1
ATOM 780 C CA . GLU A 1 106 ? -54.249 3.590 -16.186 1.00 59.16 106 GLU A CA 1
ATOM 781 C C .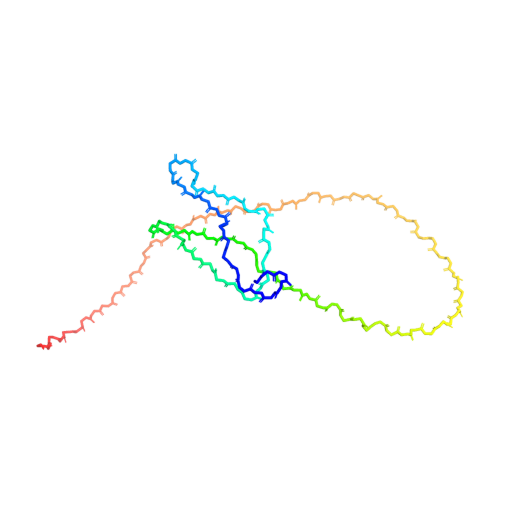 GLU A 1 106 ? -53.749 2.788 -17.409 1.00 59.16 106 GLU A C 1
ATOM 783 O O . GLU A 1 106 ? -53.999 3.146 -18.554 1.00 59.16 106 GLU A O 1
ATOM 788 N N . ASP A 1 107 ? -53.193 1.592 -17.172 1.00 57.00 107 ASP A N 1
ATOM 789 C CA . ASP A 1 107 ? -53.981 0.388 -17.472 1.00 57.00 107 ASP A CA 1
ATOM 790 C C . ASP A 1 107 ? -53.474 -0.851 -16.716 1.00 57.00 107 ASP A C 1
ATOM 792 O O . ASP A 1 107 ? -52.278 -1.032 -16.463 1.00 57.00 107 ASP A O 1
ATOM 796 N N . ASP A 1 108 ? -54.460 -1.656 -16.351 1.00 61.12 108 ASP A N 1
ATOM 797 C CA . ASP A 1 108 ? -54.430 -2.979 -15.739 1.00 61.12 108 ASP A CA 1
ATOM 798 C C . ASP A 1 108 ? -53.668 -3.984 -16.625 1.00 61.12 108 ASP A C 1
ATOM 800 O O . ASP A 1 108 ? -53.822 -3.968 -17.843 1.00 61.12 108 ASP A O 1
ATOM 804 N N . ASP A 1 109 ? -52.904 -4.901 -16.026 1.00 61.19 109 ASP A N 1
ATOM 805 C CA . ASP A 1 109 ? -52.951 -6.311 -16.446 1.00 61.19 109 ASP A CA 1
ATOM 806 C C . ASP A 1 109 ? -52.216 -7.190 -15.421 1.00 61.19 109 ASP A C 1
ATOM 808 O O . ASP A 1 109 ? -50.985 -7.305 -15.382 1.00 61.19 109 ASP A O 1
ATOM 812 N N . ASP A 1 110 ? -53.031 -7.803 -14.564 1.00 63.62 110 ASP A N 1
ATOM 813 C CA . ASP A 1 110 ? -52.747 -9.062 -13.885 1.00 63.62 110 ASP A CA 1
ATOM 814 C C . ASP A 1 110 ? -52.412 -10.152 -14.922 1.00 63.62 110 ASP A C 1
ATOM 816 O O . ASP A 1 110 ? -53.250 -10.488 -15.755 1.00 63.62 110 ASP A O 1
ATOM 820 N N . GLU A 1 111 ? -51.256 -10.813 -14.808 1.00 65.44 111 GLU A N 1
ATOM 821 C CA . GLU A 1 111 ? -51.081 -12.164 -15.363 1.00 65.44 111 GLU A CA 1
ATOM 822 C C . GLU A 1 111 ? -50.199 -13.034 -14.437 1.00 65.44 111 GLU A C 1
ATOM 824 O O . GLU A 1 111 ? -48.986 -12.850 -14.352 1.00 65.44 111 GLU A O 1
ATOM 829 N N . ASP A 1 112 ? -50.902 -13.923 -13.715 1.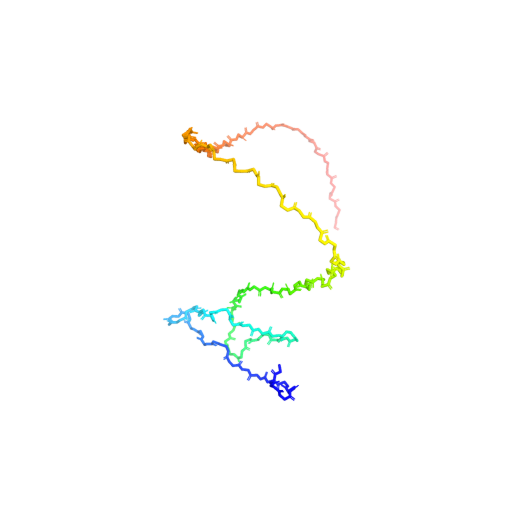00 62.59 112 ASP A N 1
ATOM 830 C CA . ASP A 1 112 ? -50.560 -15.220 -13.066 1.00 62.59 112 ASP A CA 1
ATOM 831 C C . ASP A 1 112 ? -49.090 -15.539 -12.688 1.00 62.59 112 ASP A C 1
ATOM 833 O O . ASP A 1 112 ? -48.279 -15.914 -13.571 1.00 62.59 112 ASP A O 1
#

Radius of gyration: 32.99 Å; chains: 1; bounding box: 83×66×56 Å

pLDDT: mean 76.41, std 21.27, range [43.69, 98.62]

InterPro domains:
  IPR004301 Nucleoplasmin family [PTHR22747] (1-112)
  IPR024057 Nucleoplasmin core domain [PF03066] (1-54)
  IPR036824 Nucleoplasmin core domain superfamily [SSF69203] (1-53)